Protein AF-A0AAD6MME8-F1 (afdb_monomer_lite)

InterPro domains:
  IPR006357 HAD-superfamily hydrolase, subfamily IIA [PF13344] (40-119)
  IPR023214 HAD superfamily [G3DSA:3.40.50.1000] (26-121)
  IPR036412 HAD-like superfamily [SSF56784] (40-120)

pLDDT: mean 79.05, std 24.6, range [30.55, 98.56]

Radius of gyration: 26.98 Å; chains: 1; bounding box: 68×33×68 Å

Secondary structure (DSSP, 8-state):
---------PPP-------TTHHHHHTTSS------S--EEE--BTTTEETTEEPTTHHHHHHTTB-TTS-BSS-EEEE-S--SS-HHHHHHHHHHHHTS---GGGEE-TTTTHHHHHHHH--

Organism: NCBI:txid444605

Foldseek 3Di:
DDDDDDDDDDDDDDDDPDDPPVVVVVVPPPPPLQADPAAEEDEPDPTQDPVLAGDDCNLVVVCVQADPVRHGNHHAAYAYQDDDDQLQVVQVSSCVRSVHRGDSVRYHYNCNVCVVVCVVPVD

Sequence (123 aa):
MRFQRSLAFVFPRIRNKFQSQASRYFSSQLESEQRSSFGIAFDIDGVILRGRDPIGGSPQAMRRLYGDSGNLNVPFLFLTNGGGVPESKRANELSEQLGVKILPSQVLQGHSPFKSLSERYLL

Structure (mmCIF, N/CA/C/O backbone):
data_AF-A0AAD6MME8-F1
#
_entry.id   AF-A0AAD6MME8-F1
#
loop_
_atom_site.group_PDB
_atom_site.id
_atom_site.type_symbol
_atom_site.label_atom_id
_atom_site.label_alt_id
_atom_site.label_comp_id
_atom_site.label_asym_id
_atom_site.label_entity_id
_atom_site.label_seq_id
_atom_site.pdbx_PDB_ins_code
_atom_site.Cartn_x
_atom_site.Cartn_y
_atom_site.Cartn_z
_atom_site.occupancy
_atom_site.B_iso_or_equiv
_atom_site.auth_seq_id
_atom_site.auth_comp_id
_atom_site.auth_asym_id
_atom_site.auth_atom_id
_atom_site.pdbx_PDB_model_num
ATOM 1 N N . MET A 1 1 ? 51.589 18.326 56.702 1.00 37.06 1 MET A N 1
ATOM 2 C CA . MET A 1 1 ? 50.691 18.979 55.718 1.00 37.06 1 MET A CA 1
ATOM 3 C C . MET A 1 1 ? 49.291 18.405 55.940 1.00 37.06 1 MET A C 1
ATOM 5 O O . MET A 1 1 ? 49.148 17.201 55.830 1.00 37.06 1 MET A O 1
ATOM 9 N N . ARG A 1 2 ? 48.390 19.108 56.651 1.00 32.38 2 ARG A N 1
ATOM 10 C CA . ARG A 1 2 ? 47.244 19.886 56.102 1.00 32.38 2 ARG A CA 1
ATOM 11 C C . ARG A 1 2 ? 46.453 19.107 55.030 1.00 32.38 2 ARG A C 1
ATOM 13 O O . ARG A 1 2 ? 47.059 18.756 54.036 1.00 32.38 2 ARG A O 1
ATOM 20 N N . PHE A 1 3 ? 45.138 18.880 55.092 1.00 31.62 3 PHE A N 1
ATOM 21 C CA . PHE A 1 3 ? 44.071 19.154 56.070 1.00 31.62 3 PHE A CA 1
ATOM 22 C C . PHE A 1 3 ? 42.823 18.367 55.585 1.00 31.62 3 PHE A C 1
ATOM 24 O O . PHE A 1 3 ? 42.611 18.263 54.379 1.00 31.62 3 PHE A O 1
ATOM 31 N N . GLN A 1 4 ? 42.007 17.824 56.496 1.00 37.12 4 GLN A N 1
ATOM 32 C CA . GLN A 1 4 ? 40.666 17.288 56.203 1.00 37.12 4 GLN A CA 1
ATOM 33 C C . GLN A 1 4 ? 39.627 18.414 56.034 1.00 37.12 4 GLN A C 1
ATOM 35 O O . GLN A 1 4 ? 39.813 19.482 56.617 1.00 37.12 4 GLN A O 1
ATOM 40 N N . ARG A 1 5 ? 38.506 18.123 55.342 1.00 33.78 5 ARG A N 1
ATOM 41 C CA . ARG A 1 5 ? 37.094 18.500 55.650 1.00 33.78 5 ARG A CA 1
ATOM 42 C C . ARG A 1 5 ? 36.191 18.083 54.470 1.00 33.78 5 ARG A C 1
ATOM 44 O O . ARG A 1 5 ? 36.447 18.485 53.349 1.00 33.78 5 ARG A O 1
ATOM 51 N N . SER A 1 6 ? 35.333 17.073 54.637 1.00 32.56 6 SER A N 1
ATOM 52 C CA . SER A 1 6 ? 33.921 17.136 55.079 1.00 32.56 6 SER A CA 1
ATOM 53 C C . SER A 1 6 ? 32.973 17.804 54.076 1.00 32.56 6 SER A C 1
ATOM 55 O O . SER A 1 6 ? 33.135 18.986 53.800 1.00 32.56 6 SER A O 1
ATOM 57 N N . LEU A 1 7 ? 31.951 17.067 53.615 1.00 32.09 7 LEU A N 1
ATOM 58 C CA . LEU A 1 7 ? 30.541 17.331 53.955 1.00 32.09 7 LEU A CA 1
ATOM 59 C C . LEU A 1 7 ? 29.626 16.276 53.312 1.00 32.09 7 LEU A C 1
ATOM 61 O O . LEU A 1 7 ? 29.400 16.260 52.106 1.00 32.09 7 LEU A O 1
ATOM 65 N N . ALA A 1 8 ? 29.083 15.397 54.155 1.00 34.19 8 ALA A N 1
ATOM 66 C CA . ALA A 1 8 ? 27.879 14.643 53.850 1.00 34.19 8 ALA A CA 1
ATOM 67 C C . ALA A 1 8 ? 26.677 15.592 53.954 1.00 34.19 8 ALA A C 1
ATOM 69 O O . ALA A 1 8 ? 26.500 16.243 54.983 1.00 34.19 8 ALA A O 1
ATOM 70 N N . PHE A 1 9 ? 25.842 15.642 52.918 1.00 31.45 9 PHE A N 1
ATOM 71 C CA . PHE A 1 9 ? 24.516 16.249 52.993 1.00 31.45 9 PHE A CA 1
ATOM 72 C C . PHE A 1 9 ? 23.461 15.163 52.795 1.00 31.45 9 PHE A C 1
ATOM 74 O O . PHE A 1 9 ? 23.211 14.687 51.690 1.00 31.45 9 PHE A O 1
ATOM 81 N N . VAL A 1 10 ? 22.856 14.763 53.911 1.00 34.59 10 VAL A N 1
ATOM 82 C CA . VAL A 1 10 ? 21.593 14.028 53.956 1.00 34.59 10 VAL A CA 1
ATOM 83 C C . VAL A 1 10 ? 20.480 15.046 53.712 1.00 34.59 10 VAL A C 1
ATOM 85 O O . VAL A 1 10 ? 20.310 15.960 54.516 1.00 34.59 10 VAL A O 1
ATOM 88 N N . PHE A 1 11 ? 19.715 14.896 52.629 1.00 32.84 11 PHE A N 1
ATOM 89 C CA . PHE A 1 11 ? 18.474 15.651 52.427 1.00 32.84 11 PHE A CA 1
ATOM 90 C C . PHE A 1 11 ? 17.254 14.771 52.752 1.00 32.84 11 PHE A C 1
ATOM 92 O O . PHE A 1 11 ? 17.210 13.603 52.353 1.00 32.84 11 PHE A O 1
ATOM 99 N N . PRO A 1 12 ? 16.263 15.295 53.496 1.00 30.55 12 PRO A N 1
ATOM 100 C CA . PRO A 1 12 ? 15.124 14.525 53.978 1.00 30.55 12 PRO A CA 1
ATOM 101 C C . PRO A 1 12 ? 14.160 14.156 52.844 1.00 30.55 12 PRO A C 1
ATOM 103 O O . PRO A 1 12 ? 13.815 14.969 51.987 1.00 30.55 12 PRO A O 1
ATOM 106 N N . ARG A 1 13 ? 13.662 12.915 52.881 1.00 32.78 13 ARG A N 1
ATOM 107 C CA . ARG A 1 13 ? 12.585 12.416 52.018 1.00 32.78 13 ARG A CA 1
ATOM 108 C C . ARG A 1 13 ? 11.270 13.100 52.404 1.00 32.78 13 ARG A C 1
ATOM 110 O O . ARG A 1 13 ? 10.561 12.637 53.294 1.00 32.78 13 ARG A O 1
ATOM 117 N N . ILE A 1 14 ? 10.943 14.200 51.730 1.00 39.84 14 ILE A N 1
ATOM 118 C CA . ILE A 1 14 ? 9.648 14.874 51.869 1.00 39.84 14 ILE A CA 1
ATOM 119 C C . ILE A 1 14 ? 8.567 13.972 51.263 1.00 39.84 14 ILE A C 1
ATOM 121 O O . ILE A 1 14 ? 8.533 13.708 50.061 1.00 39.84 14 ILE A O 1
ATOM 125 N N . ARG A 1 15 ? 7.681 13.459 52.119 1.00 37.78 15 ARG A N 1
ATOM 126 C CA . ARG A 1 15 ? 6.534 12.633 51.739 1.00 37.78 15 ARG A CA 1
ATOM 127 C C . ARG A 1 15 ? 5.335 13.547 51.484 1.00 37.78 15 ARG A C 1
ATOM 129 O O . ARG A 1 15 ? 4.534 13.774 52.385 1.00 37.78 15 ARG A O 1
ATOM 136 N N . ASN A 1 16 ? 5.187 14.039 50.256 1.00 35.78 16 ASN A N 1
ATOM 137 C CA . ASN A 1 16 ? 3.970 14.744 49.859 1.00 35.78 16 ASN A CA 1
ATOM 138 C C . ASN A 1 16 ? 2.837 13.742 49.604 1.00 35.78 16 ASN A C 1
ATOM 140 O O . ASN A 1 16 ? 2.732 13.122 48.549 1.00 35.78 16 ASN A O 1
ATOM 144 N N . LYS A 1 17 ? 1.977 13.591 50.617 1.00 42.69 17 LYS A N 1
ATOM 145 C CA . LYS A 1 17 ? 0.609 13.087 50.483 1.00 42.69 17 LYS A CA 1
ATOM 146 C C . LYS A 1 17 ? -0.258 14.214 49.907 1.00 42.69 17 LYS A C 1
ATOM 148 O O . LYS A 1 17 ? -0.921 14.912 50.662 1.00 42.69 17 LYS A O 1
ATOM 153 N N . PHE A 1 18 ? -0.266 14.384 48.588 1.00 39.97 18 PHE A N 1
ATOM 154 C CA . PHE A 1 18 ? -1.293 15.178 47.908 1.00 39.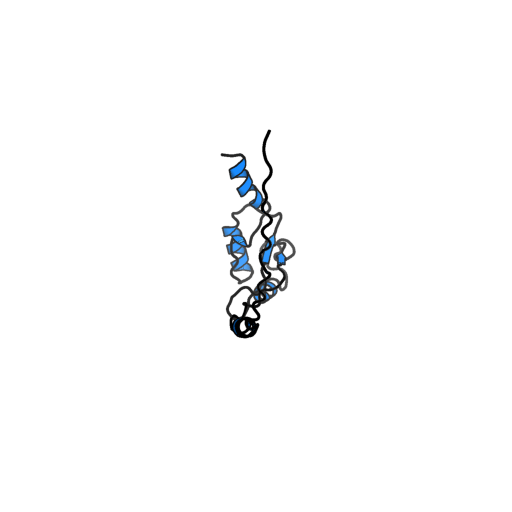97 18 PHE A CA 1
ATOM 155 C C . PHE A 1 18 ? -1.962 14.340 46.814 1.00 39.97 18 PHE A C 1
ATOM 157 O O . PHE A 1 18 ? -1.442 14.135 45.726 1.00 39.97 18 PHE A O 1
ATOM 164 N N . GLN A 1 19 ? -3.104 13.782 47.222 1.00 48.91 19 GLN A N 1
ATOM 165 C CA . GLN A 1 19 ? -4.310 13.479 46.450 1.00 48.91 19 GLN A CA 1
ATOM 166 C C . GLN A 1 19 ? -4.140 12.910 45.028 1.00 48.91 19 GLN A C 1
ATOM 168 O O . GLN A 1 19 ? -4.254 13.599 44.020 1.00 48.91 19 GLN A O 1
ATOM 173 N N . SER A 1 20 ? -4.091 11.577 44.969 1.00 48.25 20 SER A N 1
ATOM 174 C CA . SER A 1 20 ? -4.342 10.706 43.807 1.00 48.25 20 SER A CA 1
ATOM 175 C C . SER A 1 20 ? -5.798 10.732 43.291 1.00 48.25 20 SER A C 1
ATOM 177 O O . SER A 1 20 ? -6.327 9.719 42.815 1.00 48.25 20 SER A O 1
ATOM 179 N N . GLN A 1 21 ? -6.479 11.874 43.411 1.00 49.94 21 GLN A N 1
ATOM 180 C CA . GLN A 1 21 ? -7.848 12.045 42.922 1.00 49.94 21 GLN A CA 1
ATOM 181 C C . GLN A 1 21 ? -7.888 12.795 41.584 1.00 49.94 21 GLN A C 1
ATOM 183 O O . GLN A 1 21 ? -8.648 12.393 40.713 1.00 49.94 21 GLN A O 1
ATOM 188 N N . ALA A 1 22 ? -6.998 13.760 41.328 1.00 47.25 22 ALA A N 1
ATOM 189 C CA . ALA A 1 22 ? -7.013 14.519 40.070 1.00 47.25 22 ALA A CA 1
ATOM 190 C C . ALA A 1 22 ? -6.604 13.693 38.829 1.00 47.25 22 ALA A C 1
ATOM 192 O O . ALA A 1 22 ? -7.174 13.880 37.757 1.00 47.25 22 ALA A O 1
ATOM 193 N N . SER A 1 23 ? -5.691 12.721 38.959 1.00 48.72 23 SER A N 1
ATOM 194 C CA . SER A 1 23 ? -5.269 11.890 37.815 1.00 48.72 23 SER A CA 1
ATOM 195 C C . SER A 1 23 ? -6.328 10.890 37.344 1.00 48.72 23 SER A C 1
ATOM 197 O O . SER A 1 23 ? -6.297 10.486 36.188 1.00 48.72 23 SER A O 1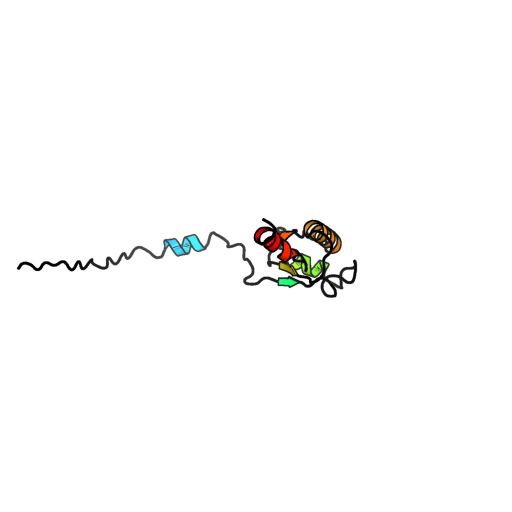
ATOM 199 N N . ARG A 1 24 ? -7.279 10.489 38.203 1.00 43.19 24 ARG A N 1
ATOM 200 C CA . ARG A 1 24 ? -8.336 9.545 37.798 1.00 43.19 24 ARG A CA 1
ATOM 201 C C . ARG A 1 24 ? -9.486 10.228 37.061 1.00 43.19 24 ARG A C 1
ATOM 203 O O . ARG A 1 24 ? -10.019 9.635 36.133 1.00 43.19 24 ARG A O 1
ATOM 210 N N . TYR A 1 25 ? -9.812 11.477 37.399 1.00 39.50 25 TYR A N 1
ATOM 211 C CA . TYR A 1 25 ? -10.846 12.230 36.681 1.00 39.50 25 TYR A CA 1
ATOM 212 C C . TYR A 1 25 ? -10.364 12.733 35.312 1.00 39.50 25 TYR A C 1
ATOM 214 O O . TYR A 1 25 ? -11.117 12.657 34.344 1.00 39.50 25 TYR A O 1
ATOM 222 N N . PHE A 1 26 ? -9.090 13.123 35.182 1.00 43.91 26 PHE A N 1
ATOM 223 C CA . PHE A 1 26 ? -8.522 13.539 33.888 1.00 43.91 26 PHE A CA 1
ATOM 224 C C . PHE A 1 26 ? -8.321 12.388 32.890 1.00 43.91 26 PHE A C 1
ATOM 226 O O . PHE A 1 26 ? -8.236 12.627 31.690 1.00 43.91 26 PHE A O 1
ATOM 233 N N . SER A 1 27 ? -8.278 11.137 33.361 1.00 44.62 27 SER A N 1
ATOM 234 C CA . SER A 1 27 ? -8.137 9.960 32.493 1.00 44.62 27 SER A CA 1
ATOM 235 C C . SER A 1 27 ? -9.452 9.526 31.833 1.00 44.62 27 SER A C 1
ATOM 237 O O . SER A 1 27 ? -9.429 8.626 31.000 1.00 44.62 27 SER A O 1
ATOM 239 N N . SER A 1 28 ? -10.588 10.128 32.206 1.00 45.16 28 SER A N 1
ATOM 240 C CA . SER A 1 28 ? -11.915 9.747 31.697 1.00 45.16 28 SER A CA 1
ATOM 241 C C . SER A 1 28 ? -12.440 10.624 30.553 1.00 45.16 28 SER A C 1
ATOM 243 O O . SER A 1 28 ? -13.472 10.297 29.981 1.00 45.16 28 SER A O 1
ATOM 245 N N . GLN A 1 29 ? -11.753 11.724 30.215 1.00 44.62 29 GLN A N 1
ATOM 246 C CA . GLN A 1 29 ? -12.234 12.711 29.229 1.00 44.62 29 GLN A CA 1
ATOM 247 C C . GLN A 1 29 ? -11.307 12.939 28.032 1.00 44.62 29 GLN A C 1
ATOM 249 O O . GLN A 1 29 ? -11.553 13.820 27.214 1.00 44.62 29 GLN A O 1
ATOM 254 N N . LEU A 1 30 ? -10.279 12.113 27.879 1.00 45.94 30 LEU A N 1
ATOM 255 C CA . LEU A 1 30 ? -9.667 11.894 26.580 1.00 45.94 30 LEU A CA 1
ATOM 256 C C . LEU A 1 30 ? -9.969 10.445 26.253 1.00 45.94 30 LEU A C 1
ATOM 258 O O . LEU A 1 30 ? -9.256 9.548 26.698 1.00 45.94 30 LEU A O 1
ATOM 262 N N . GLU A 1 31 ? -11.069 10.219 25.535 1.00 47.50 31 GLU A N 1
ATOM 263 C CA . GLU A 1 31 ? -11.182 9.024 24.713 1.00 47.50 31 GLU A CA 1
ATOM 264 C C . GLU A 1 31 ? -9.889 8.969 23.901 1.00 47.50 31 GLU A C 1
ATOM 266 O O . GLU A 1 31 ? -9.690 9.728 22.953 1.00 47.50 31 GLU A O 1
ATOM 271 N N . SER A 1 32 ? -8.938 8.139 24.329 1.00 52.31 32 SER A N 1
ATOM 272 C CA . SER A 1 32 ? -7.909 7.694 23.416 1.00 52.31 32 SER A CA 1
ATOM 273 C C . SER A 1 32 ? -8.698 7.080 22.274 1.00 52.31 32 SER A C 1
ATOM 275 O O . SER A 1 32 ? -9.352 6.060 22.505 1.00 52.31 32 SER A O 1
ATOM 277 N N . GLU A 1 33 ? -8.704 7.712 21.094 1.00 59.94 33 GLU A N 1
ATOM 278 C CA . GLU A 1 33 ? -9.116 7.040 19.864 1.00 59.94 33 GLU A CA 1
ATOM 279 C C . GLU A 1 33 ? -8.535 5.636 19.960 1.00 59.94 33 GLU A C 1
ATOM 281 O O . GLU A 1 33 ? -7.319 5.492 20.127 1.00 59.94 33 GLU A O 1
ATOM 286 N N . GLN A 1 34 ? -9.408 4.634 20.043 1.00 64.38 34 GLN A N 1
ATOM 287 C CA . GLN A 1 34 ? -9.067 3.288 20.476 1.00 64.38 34 GLN A CA 1
ATOM 288 C C . GLN A 1 34 ? -8.256 2.617 19.365 1.00 64.38 34 GLN A C 1
ATOM 290 O O . GLN A 1 34 ? -8.757 1.797 18.604 1.00 64.38 34 GLN A O 1
ATOM 295 N N . ARG A 1 35 ? -6.999 3.041 19.214 1.00 70.56 35 ARG A N 1
ATOM 296 C CA . ARG A 1 35 ? -6.074 2.550 18.203 1.00 70.56 35 ARG A CA 1
ATOM 297 C C . ARG A 1 35 ? -5.766 1.103 18.523 1.00 70.56 35 ARG A C 1
ATOM 299 O O . ARG A 1 35 ? -5.500 0.755 19.676 1.00 70.56 35 ARG A O 1
ATOM 306 N N . SER A 1 36 ? -5.791 0.261 17.497 1.00 80.62 36 SER A N 1
ATOM 307 C CA . SER A 1 36 ? -5.415 -1.137 17.654 1.00 80.62 36 SER A CA 1
ATOM 308 C C . SER A 1 36 ? -3.994 -1.263 18.212 1.00 80.62 36 SER A C 1
ATOM 310 O O . SER A 1 36 ? -3.086 -0.509 17.862 1.00 80.62 36 SER A O 1
ATOM 312 N N . SER A 1 37 ? -3.778 -2.267 19.062 1.00 91.62 37 SER A N 1
ATOM 313 C CA . SER A 1 37 ? -2.458 -2.617 19.606 1.00 91.62 37 SER A CA 1
ATOM 314 C C . SER A 1 37 ? -1.544 -3.320 18.593 1.00 91.62 37 SER A C 1
ATOM 316 O O . SER A 1 37 ? -0.427 -3.711 18.927 1.00 91.62 37 SER A O 1
ATOM 318 N N . PHE A 1 38 ? -2.020 -3.503 17.363 1.00 94.75 38 PHE A N 1
ATOM 319 C CA . PHE A 1 38 ? -1.345 -4.210 16.285 1.00 94.75 38 PHE A CA 1
ATOM 320 C C . PHE A 1 38 ? -1.531 -3.470 14.958 1.00 94.75 38 PHE A C 1
ATOM 322 O O . PHE A 1 38 ? -2.430 -2.637 14.825 1.00 94.75 38 PHE A O 1
ATOM 329 N N . GLY A 1 39 ? -0.706 -3.820 13.973 1.00 96.12 39 GLY A N 1
ATOM 330 C CA . GLY A 1 39 ? -0.866 -3.409 12.581 1.00 96.12 39 GLY A CA 1
ATOM 331 C C . GLY A 1 39 ? -0.735 -4.595 11.628 1.00 96.12 39 GLY A C 1
ATOM 332 O O . GLY A 1 39 ? -0.322 -5.681 12.038 1.00 96.12 39 GLY A O 1
ATOM 333 N N . ILE A 1 40 ? -1.100 -4.388 10.363 1.00 97.94 40 ILE A N 1
ATOM 334 C CA . ILE A 1 40 ? -1.115 -5.430 9.329 1.00 97.94 40 ILE A CA 1
ATOM 335 C C . ILE A 1 40 ? -0.211 -5.030 8.160 1.00 97.94 40 ILE A C 1
ATOM 337 O O . ILE A 1 40 ? -0.291 -3.915 7.653 1.00 97.94 40 ILE A O 1
ATOM 341 N N . ALA A 1 41 ? 0.622 -5.956 7.695 1.00 98.25 41 ALA A N 1
ATOM 342 C CA . ALA A 1 41 ? 1.312 -5.832 6.417 1.00 98.25 41 ALA A CA 1
ATOM 343 C C . ALA A 1 41 ? 0.688 -6.818 5.423 1.00 98.25 41 ALA A C 1
ATOM 345 O O . ALA A 1 41 ? 0.636 -8.017 5.696 1.00 98.25 41 ALA A O 1
ATOM 346 N N . PHE A 1 42 ? 0.202 -6.316 4.292 1.00 98.38 42 PHE A N 1
ATOM 347 C CA . PHE A 1 42 ? -0.378 -7.128 3.227 1.00 98.38 42 PHE A CA 1
ATOM 348 C C . PHE A 1 42 ? 0.627 -7.313 2.096 1.00 98.38 42 PHE A C 1
ATOM 350 O O . PHE A 1 42 ? 1.116 -6.324 1.552 1.00 98.38 42 PHE A O 1
ATOM 357 N N . ASP A 1 43 ? 0.869 -8.555 1.684 1.00 98.00 43 ASP A N 1
ATOM 358 C CA . ASP A 1 43 ? 1.376 -8.782 0.331 1.00 98.00 43 ASP A CA 1
ATOM 359 C C . ASP A 1 43 ? 0.308 -8.369 -0.696 1.00 98.00 43 ASP A C 1
ATOM 361 O O . ASP A 1 43 ? -0.877 -8.271 -0.370 1.00 98.00 43 ASP A O 1
ATOM 365 N N . ILE A 1 44 ? 0.714 -8.083 -1.929 1.00 97.69 44 ILE A N 1
ATOM 366 C CA . ILE A 1 44 ? -0.197 -7.660 -2.994 1.00 97.69 44 ILE A CA 1
ATOM 367 C C . ILE A 1 44 ? -0.549 -8.845 -3.887 1.00 97.69 44 ILE A C 1
ATOM 369 O O . ILE A 1 44 ? -1.724 -9.205 -4.000 1.00 97.69 44 ILE A O 1
ATOM 373 N N . ASP A 1 45 ? 0.456 -9.442 -4.521 1.00 95.38 45 ASP A N 1
ATOM 374 C CA . ASP A 1 45 ? 0.265 -10.408 -5.597 1.00 95.38 45 ASP A CA 1
ATOM 375 C C . ASP A 1 45 ? -0.121 -11.779 -5.033 1.00 95.38 45 ASP A C 1
ATOM 377 O O . ASP A 1 45 ? 0.638 -12.430 -4.328 1.00 95.38 45 ASP A O 1
ATOM 381 N N . GLY A 1 46 ? -1.336 -12.233 -5.338 1.00 95.44 46 GLY A N 1
ATOM 382 C CA . GLY A 1 46 ? -1.876 -13.487 -4.807 1.00 95.44 46 GLY A CA 1
ATOM 383 C C . GLY A 1 46 ? -2.5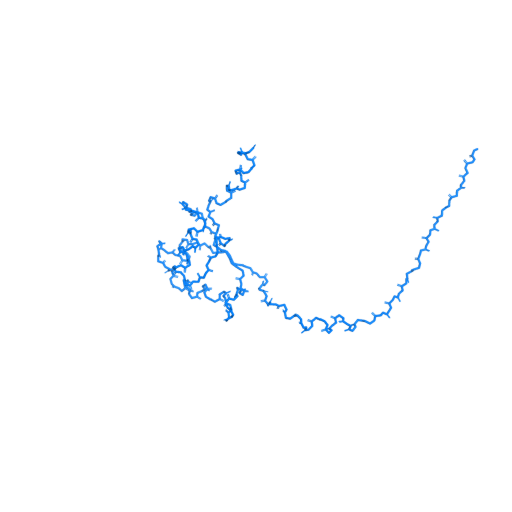70 -13.356 -3.448 1.00 95.44 46 GLY A C 1
ATOM 384 O O . GLY A 1 46 ? -3.206 -14.318 -3.019 1.00 95.44 46 GLY A O 1
ATOM 385 N N . VAL A 1 47 ? -2.534 -12.175 -2.819 1.00 97.38 47 VAL A N 1
ATOM 386 C CA . VAL A 1 47 ? -3.245 -11.885 -1.560 1.00 97.38 47 VAL A CA 1
ATOM 387 C C . VAL A 1 47 ? -4.357 -10.864 -1.775 1.00 97.38 47 VAL A C 1
ATOM 389 O O . VAL A 1 47 ? -5.525 -11.155 -1.523 1.00 97.38 47 VAL A O 1
ATOM 392 N N . ILE A 1 48 ? -4.013 -9.673 -2.265 1.00 97.75 48 ILE A N 1
ATOM 393 C CA . ILE A 1 48 ? -4.967 -8.578 -2.470 1.00 97.75 48 ILE A CA 1
ATOM 394 C C . ILE A 1 48 ? -5.442 -8.532 -3.915 1.00 97.75 48 ILE A C 1
ATOM 396 O O . ILE A 1 48 ? -6.636 -8.325 -4.152 1.00 97.75 48 ILE A O 1
ATOM 400 N N . LEU A 1 49 ? -4.528 -8.770 -4.859 1.00 97.19 49 LEU A N 1
ATOM 401 C CA . LEU A 1 49 ? -4.770 -8.726 -6.296 1.00 97.19 49 LEU A CA 1
ATOM 402 C C . LEU A 1 49 ? -4.260 -9.989 -6.996 1.00 97.19 49 LEU A C 1
ATOM 404 O O . LEU A 1 49 ? -3.247 -10.572 -6.613 1.00 97.19 49 LEU A O 1
ATOM 408 N N . ARG A 1 50 ? -4.928 -10.370 -8.086 1.00 95.75 50 ARG A N 1
ATOM 409 C CA . ARG A 1 50 ? -4.410 -11.281 -9.110 1.00 95.75 50 ARG A CA 1
ATOM 410 C C . ARG A 1 50 ? -4.314 -10.489 -10.409 1.00 95.75 50 ARG A C 1
ATOM 412 O O . ARG A 1 50 ? -5.320 -10.243 -11.068 1.00 95.75 50 ARG A O 1
ATOM 419 N N . GLY A 1 51 ? -3.109 -10.054 -10.767 1.00 91.19 51 GLY A N 1
ATOM 420 C CA . GLY A 1 51 ? -2.937 -9.103 -11.864 1.00 91.19 51 GLY A CA 1
ATOM 421 C C . GLY A 1 51 ? -3.562 -7.752 -11.507 1.00 91.19 51 GLY A C 1
ATOM 422 O O . GLY A 1 51 ? -3.091 -7.079 -10.592 1.00 91.19 51 GLY A O 1
ATOM 423 N N . ARG A 1 52 ? -4.617 -7.346 -12.224 1.00 91.25 52 ARG A N 1
ATOM 424 C CA . ARG A 1 52 ? -5.352 -6.097 -11.944 1.00 91.25 52 ARG A CA 1
ATOM 425 C C . ARG A 1 52 ? -6.645 -6.304 -11.157 1.00 91.25 52 ARG A C 1
ATOM 427 O O . ARG A 1 52 ? -7.247 -5.315 -10.746 1.00 91.25 52 ARG A O 1
ATOM 434 N N . ASP A 1 53 ? -7.047 -7.548 -10.933 1.00 95.88 53 ASP A N 1
ATOM 435 C CA . ASP A 1 53 ? -8.343 -7.862 -10.344 1.00 95.88 53 ASP A CA 1
ATOM 436 C C . ASP A 1 53 ? -8.211 -8.115 -8.837 1.00 95.88 53 ASP A C 1
ATOM 438 O O . ASP A 1 53 ? -7.335 -8.886 -8.422 1.00 95.88 53 ASP A O 1
ATOM 442 N N . PRO A 1 54 ? -9.068 -7.510 -7.994 1.00 97.44 54 PRO A N 1
ATOM 443 C CA . PRO A 1 54 ? -9.131 -7.836 -6.576 1.00 97.44 54 PRO A CA 1
ATOM 444 C C . PRO A 1 54 ? -9.453 -9.313 -6.334 1.00 97.44 54 PRO A C 1
ATOM 446 O O . PRO A 1 54 ? -10.365 -9.879 -6.939 1.00 97.44 54 PRO A O 1
ATOM 449 N N . ILE A 1 55 ? -8.717 -9.950 -5.420 1.00 97.25 55 ILE A N 1
ATOM 450 C CA . ILE A 1 55 ? -8.975 -11.342 -5.041 1.00 97.25 55 ILE A CA 1
ATOM 451 C C . ILE A 1 55 ? -10.095 -11.395 -4.007 1.00 97.25 55 ILE A C 1
ATOM 453 O O . ILE A 1 55 ? -9.967 -10.887 -2.892 1.00 97.25 55 ILE A O 1
ATOM 457 N N . GLY A 1 56 ? -11.176 -12.094 -4.356 1.00 95.25 56 GLY A N 1
ATOM 458 C CA . GLY A 1 56 ? -12.253 -12.429 -3.430 1.00 95.25 56 GLY A CA 1
ATOM 459 C C . GLY A 1 56 ? -12.810 -11.201 -2.706 1.00 95.25 56 GLY A C 1
ATOM 460 O O . GLY A 1 56 ? -13.286 -10.259 -3.332 1.00 95.25 56 GLY A O 1
ATOM 461 N N . GLY A 1 57 ? -12.762 -11.226 -1.372 1.00 96.56 57 GLY A N 1
ATOM 462 C CA . GLY A 1 57 ? -13.279 -10.160 -0.511 1.00 96.56 57 GLY A CA 1
ATOM 463 C C . GLY A 1 57 ? -12.280 -9.050 -0.172 1.00 96.56 57 GLY A C 1
ATOM 464 O O . GLY A 1 57 ? -12.494 -8.361 0.827 1.00 96.56 57 GLY A O 1
ATOM 465 N N . SER A 1 58 ? -11.174 -8.893 -0.913 1.00 97.62 58 SER A N 1
ATOM 466 C CA . SER A 1 58 ? -10.125 -7.931 -0.547 1.00 97.62 58 SER A CA 1
ATOM 467 C C . SER A 1 58 ? -10.621 -6.477 -0.428 1.00 97.62 58 SER A C 1
ATOM 469 O O . SER A 1 58 ? -10.267 -5.840 0.568 1.00 97.62 58 SER A O 1
ATOM 471 N N . PRO A 1 59 ? -11.527 -5.950 -1.283 1.00 97.38 59 PRO A N 1
ATOM 472 C CA . PRO A 1 59 ? -12.081 -4.607 -1.081 1.00 97.38 59 PRO A CA 1
ATOM 473 C C . PRO A 1 59 ? -12.887 -4.484 0.223 1.00 97.38 59 PRO A C 1
ATOM 475 O O . PRO A 1 59 ? -12.791 -3.492 0.945 1.00 97.38 59 PRO A O 1
ATOM 478 N N . GLN A 1 60 ? -13.686 -5.502 0.557 1.00 97.56 60 GLN A N 1
ATOM 479 C CA . GLN A 1 60 ? -14.473 -5.550 1.792 1.00 97.56 60 GLN A CA 1
ATOM 480 C C . GLN A 1 60 ? -13.558 -5.626 3.018 1.00 97.56 60 GLN A C 1
ATOM 482 O O . GLN A 1 60 ? -13.833 -4.966 4.019 1.00 97.56 60 GLN A O 1
ATOM 487 N N . ALA A 1 61 ? -12.478 -6.408 2.942 1.00 96.75 61 ALA A N 1
ATOM 488 C CA . ALA A 1 61 ? -11.493 -6.523 4.010 1.00 96.75 61 ALA A CA 1
ATOM 489 C C . ALA A 1 61 ? -10.820 -5.175 4.289 1.00 96.75 61 ALA A C 1
ATOM 491 O O . ALA A 1 61 ? -10.750 -4.773 5.447 1.00 96.75 61 ALA A O 1
ATOM 492 N N . MET A 1 62 ? -10.424 -4.439 3.243 1.00 97.06 62 MET A N 1
ATOM 493 C CA . MET A 1 62 ? -9.839 -3.106 3.405 1.00 97.06 62 MET A CA 1
ATOM 494 C C . MET A 1 62 ? -10.803 -2.128 4.068 1.00 97.06 62 MET A C 1
ATOM 496 O O . MET A 1 62 ? -10.411 -1.436 5.000 1.00 97.06 62 MET A O 1
ATOM 500 N N . ARG A 1 63 ? -12.080 -2.113 3.661 1.00 95.62 63 ARG A N 1
ATOM 501 C CA . ARG A 1 63 ? -13.094 -1.244 4.285 1.00 95.62 63 ARG A CA 1
ATOM 502 C C . ARG A 1 63 ? -13.269 -1.503 5.781 1.00 95.62 63 ARG A C 1
ATOM 504 O O . ARG A 1 63 ? -13.482 -0.556 6.522 1.00 95.62 63 ARG A O 1
ATOM 511 N N . ARG A 1 64 ? -13.124 -2.750 6.242 1.00 95.50 64 ARG A N 1
ATOM 512 C CA . ARG A 1 64 ? -13.223 -3.098 7.675 1.00 95.50 64 ARG A CA 1
ATOM 513 C C . ARG A 1 64 ? -12.082 -2.543 8.530 1.00 95.50 64 ARG A C 1
ATOM 515 O O . ARG A 1 64 ? -12.202 -2.539 9.750 1.00 95.50 64 ARG A O 1
ATOM 522 N N . LEU A 1 65 ? -10.986 -2.099 7.915 1.00 94.94 65 LEU A N 1
ATOM 523 C CA . LEU A 1 65 ? -9.880 -1.456 8.629 1.00 94.94 65 LEU A CA 1
ATOM 524 C C . LEU A 1 65 ? -10.163 0.022 8.932 1.00 94.94 65 LEU A C 1
ATOM 526 O O . LEU A 1 65 ? -9.407 0.639 9.682 1.00 94.94 65 LEU A O 1
ATOM 530 N N . TYR A 1 66 ? -11.248 0.575 8.385 1.00 92.00 66 TYR A N 1
ATOM 531 C CA . TYR A 1 66 ? -11.716 1.933 8.640 1.00 92.00 66 TYR A CA 1
ATOM 532 C C . TYR A 1 66 ? -12.945 1.905 9.554 1.00 92.00 66 TYR A C 1
ATOM 534 O O . TYR A 1 66 ? -13.761 0.985 9.491 1.00 92.00 66 TYR A O 1
ATOM 542 N N . GLY A 1 67 ? -13.061 2.911 10.419 1.00 88.44 67 GLY A N 1
ATOM 543 C CA . GLY A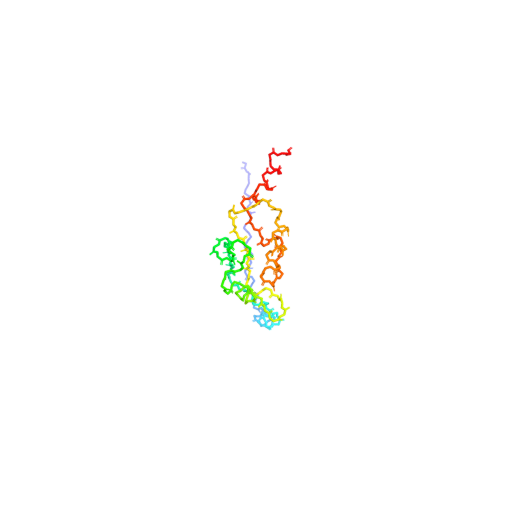 1 67 ? -14.259 3.166 11.213 1.00 88.44 67 GLY A CA 1
ATOM 544 C C . GLY A 1 67 ? -15.289 3.997 10.455 1.00 88.44 67 GLY A C 1
ATOM 545 O O . GLY A 1 67 ? -15.013 4.521 9.375 1.00 88.44 67 GLY A O 1
ATOM 546 N N . ASP A 1 68 ? -16.463 4.172 11.057 1.00 86.25 68 ASP A N 1
ATOM 547 C CA . ASP A 1 68 ? -17.582 4.913 10.454 1.00 86.25 68 ASP A CA 1
ATOM 548 C C . ASP A 1 68 ? -17.247 6.388 10.169 1.00 86.25 68 ASP A C 1
ATOM 550 O O . ASP A 1 68 ? -17.801 6.994 9.255 1.00 86.25 68 ASP A O 1
ATOM 554 N N . SER A 1 69 ? -16.292 6.965 10.908 1.00 86.50 69 SER A N 1
ATOM 555 C CA . SER A 1 69 ? -15.765 8.316 10.676 1.00 86.50 69 SER A CA 1
ATOM 556 C C . SER A 1 69 ? -14.804 8.415 9.484 1.00 86.50 69 SER A C 1
ATOM 558 O O . SER A 1 69 ? -14.340 9.506 9.159 1.00 86.50 69 SER A O 1
ATOM 560 N N . GLY A 1 70 ? -14.464 7.290 8.844 1.00 84.19 70 GLY A N 1
ATOM 561 C CA . GLY A 1 70 ? -13.440 7.210 7.802 1.00 84.19 70 GLY A CA 1
ATOM 562 C C . GLY A 1 70 ? -12.005 7.217 8.339 1.00 84.19 70 GLY A C 1
ATOM 563 O O . GLY A 1 70 ? -11.060 7.173 7.549 1.00 84.19 70 GLY A O 1
ATOM 564 N N . ASN A 1 71 ? -11.823 7.243 9.663 1.00 87.44 71 ASN A N 1
ATOM 565 C CA . ASN A 1 71 ? -10.515 7.098 10.292 1.00 87.44 71 ASN A CA 1
ATOM 566 C C . ASN A 1 71 ? -10.058 5.637 10.269 1.00 87.44 71 ASN A C 1
ATOM 568 O O . ASN A 1 71 ? -10.859 4.703 10.265 1.00 87.44 71 ASN A O 1
ATOM 572 N N . LEU A 1 72 ? -8.743 5.442 10.261 1.00 89.62 72 LEU A N 1
ATOM 573 C CA . LEU A 1 72 ? -8.135 4.120 10.268 1.00 89.62 72 LEU A CA 1
ATOM 574 C C . LEU A 1 72 ? -8.237 3.509 11.678 1.00 89.62 72 LEU A C 1
ATOM 576 O O . LEU A 1 72 ? -7.618 4.016 12.612 1.00 89.62 72 LEU A O 1
ATOM 580 N N . ASN A 1 73 ? -8.978 2.412 11.828 1.00 91.56 73 ASN A N 1
ATOM 581 C CA . ASN A 1 73 ? -9.085 1.683 13.096 1.00 91.56 73 ASN A CA 1
ATOM 582 C C . ASN A 1 73 ? -7.868 0.779 13.331 1.00 91.56 73 ASN A C 1
ATOM 584 O O . ASN A 1 73 ? -7.430 0.602 14.469 1.00 91.56 73 ASN A O 1
ATOM 588 N N . VAL A 1 74 ? -7.324 0.210 12.248 1.00 94.12 74 VAL A N 1
ATOM 589 C CA . VAL A 1 74 ? -6.170 -0.696 12.283 1.00 94.12 74 VAL A CA 1
ATOM 590 C C . VAL A 1 74 ? -5.089 -0.204 11.315 1.00 94.12 74 VAL A C 1
ATOM 592 O O . VAL A 1 74 ? -5.332 -0.206 10.108 1.00 94.12 74 VAL A O 1
ATOM 595 N N . PRO A 1 75 ? -3.891 0.190 11.796 1.00 94.88 75 PRO A N 1
ATOM 596 C CA . PRO A 1 75 ? -2.741 0.521 10.961 1.00 94.88 75 PRO A CA 1
ATOM 597 C C . PRO A 1 75 ? -2.406 -0.594 9.981 1.00 94.88 75 PRO A C 1
ATOM 599 O O . PRO A 1 75 ? -2.253 -1.750 10.376 1.00 94.88 75 PRO A O 1
ATOM 602 N N . PHE A 1 76 ? -2.237 -0.245 8.707 1.00 97.25 76 PHE A N 1
ATOM 603 C CA . PHE A 1 76 ? -1.779 -1.199 7.712 1.00 97.25 76 PHE A CA 1
ATOM 604 C C . PHE A 1 76 ? -0.899 -0.573 6.634 1.00 97.25 76 PHE A C 1
ATOM 606 O O . PHE A 1 76 ? -0.977 0.628 6.356 1.00 97.25 76 PHE A O 1
ATOM 613 N N . LEU A 1 77 ? -0.100 -1.432 6.006 1.00 97.94 77 LEU A N 1
ATOM 614 C CA . LEU A 1 77 ? 0.665 -1.138 4.801 1.00 97.94 77 LEU A CA 1
ATOM 615 C C . LEU A 1 77 ? 0.615 -2.319 3.828 1.00 97.94 77 LEU A C 1
ATOM 617 O O . LEU A 1 77 ? 0.362 -3.459 4.219 1.00 97.94 77 LEU A O 1
ATOM 621 N N . PHE A 1 78 ? 0.887 -2.042 2.563 1.00 98.56 78 PHE A N 1
ATOM 622 C CA . PHE A 1 78 ? 1.211 -3.029 1.550 1.00 98.56 78 PHE A CA 1
ATOM 623 C C . PHE A 1 78 ? 2.726 -3.198 1.494 1.00 98.56 78 PHE A C 1
ATOM 625 O O . PHE A 1 78 ? 3.454 -2.211 1.394 1.00 98.56 78 PHE A O 1
ATOM 632 N N . LEU A 1 79 ? 3.192 -4.439 1.553 1.00 98.50 79 LEU A N 1
ATOM 633 C CA . LEU A 1 79 ? 4.594 -4.819 1.465 1.00 98.50 79 LEU A CA 1
ATOM 634 C C . LEU A 1 79 ? 4.733 -5.882 0.384 1.00 98.50 79 LEU A C 1
ATOM 636 O O . LEU A 1 79 ? 4.265 -7.000 0.561 1.00 98.50 79 LEU A O 1
ATOM 640 N N . THR A 1 80 ? 5.382 -5.540 -0.723 1.00 98.06 80 THR A N 1
ATOM 641 C CA . THR A 1 80 ? 5.554 -6.456 -1.851 1.00 98.06 80 THR A CA 1
ATOM 642 C C . THR A 1 80 ? 6.976 -6.420 -2.393 1.00 98.06 80 THR A C 1
ATOM 644 O O . THR A 1 80 ? 7.638 -5.382 -2.385 1.00 98.06 80 THR A O 1
ATOM 647 N N . ASN A 1 81 ? 7.424 -7.553 -2.930 1.00 97.81 81 ASN A N 1
ATOM 648 C CA . ASN A 1 81 ? 8.656 -7.627 -3.714 1.00 97.81 81 ASN A CA 1
ATOM 649 C C . ASN A 1 81 ? 8.484 -7.050 -5.131 1.00 97.81 81 ASN A C 1
ATOM 651 O O . ASN A 1 81 ? 9.479 -6.799 -5.811 1.00 97.81 81 ASN A O 1
ATOM 655 N N . GLY A 1 82 ? 7.241 -6.833 -5.579 1.00 95.88 82 GLY A N 1
ATOM 656 C CA . GLY A 1 82 ? 6.935 -6.166 -6.841 1.00 95.88 82 GLY A CA 1
ATOM 657 C C . GLY A 1 82 ? 7.401 -4.706 -6.872 1.00 95.88 82 GLY A C 1
ATOM 658 O O . GLY A 1 82 ? 7.874 -4.146 -5.882 1.00 95.88 82 GLY A O 1
ATOM 659 N N . GLY A 1 83 ? 7.271 -4.058 -8.029 1.00 96.06 83 GLY A N 1
ATOM 660 C CA . GLY A 1 83 ? 7.848 -2.734 -8.249 1.00 96.06 83 GLY A CA 1
ATOM 661 C C . GLY A 1 83 ? 7.658 -2.212 -9.668 1.00 96.06 83 GLY A C 1
ATOM 662 O O . GLY A 1 83 ? 6.877 -2.759 -10.445 1.00 96.06 83 GLY A O 1
ATOM 663 N N . GLY A 1 84 ? 8.407 -1.164 -10.008 1.00 96.19 84 GLY A N 1
ATOM 664 C CA . GLY A 1 84 ? 8.515 -0.632 -11.374 1.00 96.19 84 GLY A CA 1
ATOM 665 C C . GLY A 1 84 ? 7.734 0.658 -11.619 1.00 96.19 84 GLY A C 1
ATOM 666 O O . GLY A 1 84 ? 7.761 1.199 -12.722 1.00 96.19 84 GLY A O 1
ATOM 667 N N . VAL A 1 85 ? 7.063 1.175 -10.593 1.00 97.38 85 VAL A N 1
ATOM 668 C CA . VAL A 1 85 ? 6.388 2.476 -10.599 1.00 97.38 85 VAL A CA 1
ATOM 669 C C . VAL A 1 85 ? 6.617 3.167 -9.255 1.00 97.38 85 VAL A C 1
ATOM 671 O O . VAL A 1 85 ? 6.875 2.473 -8.274 1.00 97.38 85 VAL A O 1
ATOM 674 N N . PRO A 1 86 ? 6.504 4.504 -9.172 1.00 97.94 86 PRO A N 1
ATOM 675 C CA . PRO A 1 86 ? 6.539 5.194 -7.887 1.00 97.94 86 PRO A CA 1
ATOM 676 C C . PRO A 1 86 ? 5.427 4.712 -6.949 1.00 97.94 86 PRO A C 1
ATOM 678 O O . PRO A 1 86 ? 4.304 4.453 -7.394 1.00 97.94 86 PRO A O 1
ATOM 681 N N . GLU A 1 87 ? 5.700 4.712 -5.645 1.00 98.38 87 GLU A N 1
ATOM 682 C CA . GLU A 1 87 ? 4.752 4.297 -4.605 1.00 98.38 87 GLU A CA 1
ATOM 683 C C . GLU A 1 87 ? 3.463 5.131 -4.652 1.00 98.38 87 GLU A C 1
ATOM 685 O O . GLU A 1 87 ? 2.377 4.628 -4.378 1.00 98.38 87 GLU A O 1
ATOM 690 N N . SER A 1 88 ? 3.554 6.398 -5.074 1.00 98.50 88 SER A N 1
ATOM 691 C CA . SER A 1 88 ? 2.392 7.270 -5.268 1.00 98.50 88 SER A CA 1
ATOM 692 C C . SER A 1 88 ? 1.462 6.796 -6.379 1.00 98.50 88 SER A C 1
ATOM 694 O O . SER A 1 88 ? 0.246 6.781 -6.199 1.00 98.50 88 SER A O 1
ATOM 696 N N . LYS A 1 89 ? 2.023 6.364 -7.512 1.00 98.50 89 LYS A N 1
ATOM 697 C CA . LYS A 1 89 ? 1.241 5.792 -8.608 1.00 98.50 89 LYS A CA 1
ATOM 698 C C . LYS A 1 89 ? 0.607 4.477 -8.166 1.00 98.50 89 LYS A C 1
ATOM 700 O O . LYS A 1 89 ? -0.583 4.278 -8.389 1.00 98.50 89 LYS A O 1
ATOM 705 N N . ARG A 1 90 ? 1.371 3.621 -7.481 1.00 98.12 90 ARG A N 1
ATOM 706 C CA . ARG A 1 90 ? 0.860 2.335 -6.996 1.00 98.12 90 ARG A CA 1
ATOM 707 C C . ARG A 1 90 ? -0.253 2.498 -5.959 1.00 98.12 90 ARG A C 1
ATOM 709 O O . ARG A 1 90 ? -1.236 1.768 -6.012 1.00 98.12 90 ARG A O 1
ATOM 716 N N . ALA A 1 91 ? -0.132 3.463 -5.049 1.00 98.50 91 ALA A N 1
ATOM 717 C CA . ALA A 1 91 ? -1.168 3.774 -4.067 1.00 98.50 91 ALA A CA 1
ATOM 718 C C . ALA A 1 91 ? -2.474 4.247 -4.724 1.00 98.50 91 ALA A C 1
ATOM 720 O O . ALA A 1 91 ? -3.552 3.828 -4.303 1.00 98.50 91 ALA A O 1
ATOM 721 N N . ASN A 1 92 ? -2.393 5.064 -5.780 1.00 98.50 92 ASN A N 1
ATOM 722 C CA . ASN A 1 92 ? -3.574 5.487 -6.537 1.00 98.50 92 ASN A CA 1
ATOM 723 C C . ASN A 1 92 ? -4.261 4.298 -7.225 1.00 98.50 92 ASN A C 1
ATOM 725 O O . ASN A 1 92 ? -5.465 4.124 -7.063 1.00 98.50 92 ASN A O 1
ATOM 729 N N . GLU A 1 93 ? -3.498 3.436 -7.905 1.00 97.81 93 GLU A N 1
ATOM 730 C CA . GLU A 1 93 ? -4.030 2.216 -8.537 1.00 97.81 93 GLU A CA 1
ATOM 731 C C . GLU A 1 93 ? -4.738 1.311 -7.514 1.00 97.81 93 GLU A C 1
ATOM 733 O O . GLU A 1 93 ? -5.881 0.905 -7.720 1.00 97.81 93 GLU A O 1
ATOM 738 N N . LEU A 1 94 ? -4.092 1.048 -6.372 1.00 98.12 94 LEU A N 1
ATOM 739 C CA . LEU A 1 94 ? -4.683 0.255 -5.290 1.00 98.12 94 LEU A CA 1
ATOM 740 C C . LEU A 1 94 ? -5.946 0.911 -4.724 1.00 98.12 94 LEU A C 1
ATOM 742 O O . LEU A 1 94 ? -6.893 0.209 -4.372 1.00 98.12 94 LEU A O 1
ATOM 746 N N . SER A 1 95 ? -5.978 2.243 -4.650 1.00 97.56 95 SER A N 1
ATOM 747 C CA . SER A 1 95 ? -7.151 2.972 -4.164 1.00 97.56 95 SER A CA 1
ATOM 748 C C . SER A 1 95 ? -8.355 2.783 -5.082 1.00 97.56 95 SER A C 1
ATOM 750 O O . SER A 1 95 ? -9.458 2.512 -4.606 1.00 97.56 95 SER A O 1
ATOM 752 N N . GLU A 1 96 ? -8.138 2.874 -6.395 1.00 97.38 96 GLU A N 1
ATOM 753 C CA . GLU A 1 96 ? -9.171 2.640 -7.408 1.00 97.38 96 GLU A CA 1
ATOM 754 C C . GLU A 1 96 ? -9.673 1.191 -7.373 1.00 97.38 96 GLU A C 1
ATOM 756 O O . GLU A 1 96 ? -10.878 0.950 -7.366 1.00 97.38 96 GLU A O 1
ATOM 761 N N . GLN A 1 97 ? -8.759 0.222 -7.281 1.00 97.00 97 GLN A N 1
ATOM 762 C CA . GLN A 1 97 ? -9.095 -1.205 -7.288 1.00 97.00 97 GLN A CA 1
ATOM 763 C C . GLN A 1 97 ? -9.833 -1.662 -6.020 1.00 97.00 97 GLN A C 1
ATOM 765 O O . GLN A 1 97 ? -10.690 -2.544 -6.086 1.00 97.00 97 GLN A O 1
ATOM 770 N N . LEU A 1 98 ? -9.499 -1.095 -4.857 1.00 96.94 98 LEU A N 1
ATOM 771 C CA . LEU A 1 98 ? -10.022 -1.536 -3.555 1.00 96.94 98 LEU A CA 1
ATOM 772 C C . LEU A 1 98 ? -11.155 -0.645 -3.028 1.00 96.94 98 LEU A C 1
ATOM 774 O O . LEU A 1 98 ? -11.848 -1.024 -2.079 1.00 96.94 98 LEU A O 1
ATOM 778 N N . GLY A 1 99 ? -11.374 0.519 -3.645 1.00 95.19 99 GLY A N 1
ATOM 779 C CA . GLY A 1 99 ? -12.422 1.463 -3.259 1.00 95.19 99 GLY A CA 1
ATOM 780 C C . GLY A 1 99 ? -12.193 2.094 -1.883 1.00 95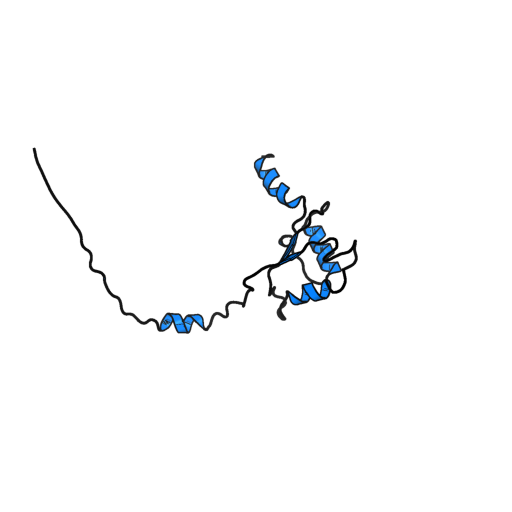.19 99 GLY A C 1
ATOM 781 O O . GLY A 1 99 ? -13.156 2.404 -1.184 1.00 95.19 99 GLY A O 1
ATOM 782 N N . VAL A 1 100 ? -10.932 2.241 -1.470 1.00 95.06 100 VAL A N 1
ATOM 783 C CA . VAL A 1 100 ? -10.515 2.913 -0.229 1.00 95.06 100 VAL A CA 1
ATOM 784 C C . VAL A 1 100 ? -9.323 3.819 -0.512 1.00 95.06 100 VAL A C 1
ATOM 786 O O . VAL A 1 100 ? -8.547 3.554 -1.422 1.00 95.06 100 VAL A O 1
ATOM 789 N N . LYS A 1 101 ? -9.141 4.888 0.266 1.00 95.19 101 LYS A N 1
ATOM 790 C CA . LYS A 1 101 ? -7.993 5.785 0.090 1.00 95.19 101 LYS A CA 1
ATOM 791 C C . LYS A 1 101 ? -6.723 5.153 0.660 1.00 95.19 101 LYS A C 1
ATOM 793 O O . LYS A 1 101 ? -6.592 5.048 1.878 1.00 95.19 101 LYS A O 1
ATOM 798 N N . ILE A 1 102 ? -5.776 4.823 -0.212 1.00 96.69 102 ILE A N 1
ATOM 799 C CA . ILE A 1 102 ? -4.438 4.346 0.146 1.00 96.69 102 ILE A CA 1
ATOM 800 C C . ILE A 1 102 ? -3.432 5.482 -0.034 1.00 96.69 102 ILE A C 1
ATOM 802 O O . ILE A 1 102 ? -3.379 6.131 -1.078 1.00 96.69 102 ILE A O 1
ATOM 806 N N . LEU A 1 103 ? -2.627 5.739 0.995 1.00 97.00 103 LEU A N 1
ATOM 807 C CA . LEU A 1 103 ? -1.567 6.743 0.932 1.00 97.00 103 LEU A CA 1
ATOM 808 C C . LEU A 1 103 ? -0.269 6.147 0.363 1.00 97.00 103 LEU A C 1
ATOM 810 O O . LEU A 1 103 ? 0.022 4.979 0.621 1.00 97.00 103 LEU A O 1
ATOM 814 N N . PRO A 1 104 ? 0.582 6.945 -0.314 1.00 98.19 104 PRO A N 1
ATOM 815 C CA . PRO A 1 104 ? 1.893 6.479 -0.778 1.00 98.19 104 PRO A CA 1
ATOM 816 C C . PRO A 1 104 ? 2.771 5.920 0.352 1.00 98.19 104 PRO A C 1
ATOM 818 O O . PRO A 1 104 ? 3.505 4.963 0.151 1.00 98.19 104 PRO A O 1
ATOM 821 N N . SER A 1 105 ? 2.661 6.474 1.565 1.00 96.88 105 SER A N 1
ATOM 822 C CA . SER A 1 105 ? 3.383 6.001 2.756 1.00 96.88 105 SER A CA 1
ATOM 823 C C . SER A 1 105 ? 2.940 4.621 3.250 1.00 96.88 105 SER A C 1
ATOM 825 O O . SER A 1 105 ? 3.625 4.025 4.076 1.00 96.88 105 SER A O 1
ATOM 827 N N . GLN A 1 106 ? 1.806 4.114 2.765 1.00 97.81 106 GLN A N 1
ATOM 828 C CA . GLN A 1 106 ? 1.310 2.774 3.064 1.00 97.81 106 GLN A CA 1
ATOM 829 C C . GLN A 1 106 ? 1.760 1.747 2.024 1.00 97.81 106 GLN A C 1
ATOM 831 O O . GLN A 1 106 ? 1.297 0.616 2.079 1.00 97.81 106 GLN A O 1
ATOM 836 N N . VAL A 1 107 ? 2.614 2.105 1.064 1.00 98.44 107 VAL A N 1
ATOM 837 C CA . VAL A 1 107 ? 3.076 1.194 0.013 1.00 98.44 107 VAL A CA 1
ATOM 838 C C . VAL A 1 107 ? 4.592 1.059 0.095 1.00 98.44 107 VAL A C 1
ATOM 840 O O . VAL A 1 107 ? 5.321 2.030 -0.080 1.00 98.44 107 VAL A O 1
ATOM 843 N N . LEU A 1 108 ? 5.059 -0.162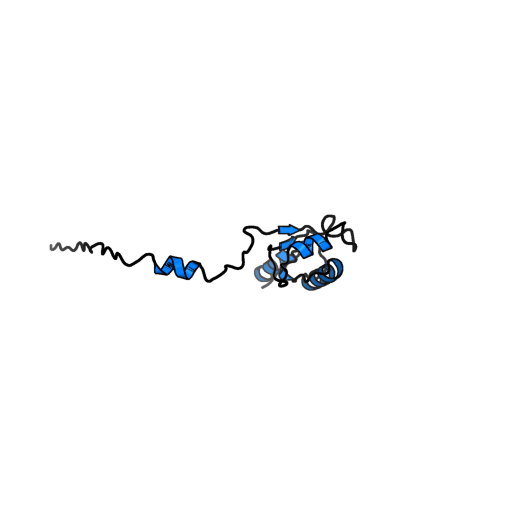 0.349 1.00 98.19 108 LEU A N 1
ATOM 844 C CA . LEU A 1 108 ? 6.463 -0.552 0.312 1.00 98.19 108 LEU A CA 1
ATOM 845 C C . LEU A 1 108 ? 6.661 -1.582 -0.800 1.00 98.19 108 LEU A C 1
ATOM 847 O O . LEU A 1 108 ? 6.116 -2.686 -0.762 1.00 98.19 108 LEU A O 1
ATOM 851 N N . GLN A 1 109 ? 7.437 -1.189 -1.801 1.00 98.19 109 GLN A N 1
ATOM 852 C CA . GLN A 1 109 ? 7.796 -1.992 -2.964 1.00 98.19 109 GLN A CA 1
ATOM 853 C C . GLN A 1 109 ? 9.245 -2.468 -2.835 1.00 98.19 109 GLN A C 1
ATOM 855 O O . GLN A 1 109 ? 10.023 -1.916 -2.052 1.00 98.19 109 GLN A O 1
ATOM 860 N N . GLY A 1 110 ? 9.644 -3.448 -3.647 1.00 97.69 110 GLY A N 1
ATOM 861 C CA . GLY A 1 110 ? 10.987 -4.033 -3.578 1.00 97.69 110 GLY A CA 1
ATOM 862 C C . GLY A 1 110 ? 12.116 -3.004 -3.739 1.00 97.69 110 GLY A C 1
ATOM 863 O O . GLY A 1 110 ? 13.196 -3.174 -3.181 1.00 97.69 110 GLY A O 1
ATOM 864 N N . HIS A 1 111 ? 11.857 -1.899 -4.448 1.00 96.31 111 HIS A N 1
ATOM 865 C CA . HIS A 1 111 ? 12.817 -0.810 -4.647 1.00 96.31 111 HIS A CA 1
ATOM 866 C C . HIS A 1 111 ? 12.739 0.321 -3.613 1.00 96.31 111 HIS A C 1
ATOM 868 O O . HIS A 1 111 ? 13.640 1.160 -3.585 1.00 96.31 111 HIS A O 1
ATOM 874 N N . SER A 1 112 ? 11.708 0.381 -2.765 1.00 96.12 112 SER A N 1
ATOM 875 C CA . SER A 1 112 ? 11.528 1.487 -1.812 1.00 96.12 112 SER A CA 1
ATOM 876 C C . SER A 1 112 ? 12.736 1.709 -0.882 1.00 96.12 112 SER A C 1
ATOM 878 O O . SER A 1 112 ? 13.097 2.869 -0.662 1.00 96.12 112 SER A O 1
ATOM 880 N N . PRO A 1 113 ? 13.437 0.664 -0.382 1.00 93.62 113 PRO A N 1
ATOM 881 C CA . PRO A 1 113 ? 14.624 0.853 0.457 1.00 93.62 113 PRO A CA 1
ATOM 882 C C . PRO A 1 113 ? 15.788 1.577 -0.233 1.00 93.62 113 PRO A C 1
ATOM 884 O O . PRO A 1 113 ? 16.621 2.169 0.449 1.00 93.62 113 PRO A O 1
ATOM 887 N N . PHE A 1 114 ? 15.863 1.583 -1.569 1.00 92.69 114 PHE A N 1
ATOM 888 C CA . PHE A 1 114 ? 16.966 2.244 -2.277 1.00 92.69 114 PHE A CA 1
ATOM 889 C C . PHE A 1 114 ? 16.945 3.769 -2.145 1.00 92.69 114 PHE A C 1
ATOM 891 O O . PHE A 1 114 ? 17.983 4.402 -2.325 1.00 92.69 114 PHE A O 1
ATOM 898 N N . LYS A 1 115 ? 15.812 4.363 -1.754 1.00 87.94 115 LYS A N 1
ATOM 899 C CA . LYS A 1 115 ? 15.698 5.810 -1.542 1.00 87.94 115 LYS A CA 1
ATOM 900 C C . LYS A 1 115 ? 16.619 6.328 -0.430 1.00 87.94 115 LYS A C 1
ATOM 902 O O . LYS A 1 115 ? 17.203 7.395 -0.570 1.00 87.94 115 LYS A O 1
ATOM 907 N N . SER A 1 116 ? 16.791 5.576 0.659 1.00 84.75 116 SER A N 1
ATOM 908 C CA . SER A 1 116 ? 17.730 5.965 1.725 1.00 84.75 116 SER A CA 1
ATOM 909 C C . SER A 1 116 ? 19.185 5.665 1.354 1.00 84.75 116 SER A C 1
ATOM 911 O O . SER A 1 116 ? 20.109 6.292 1.867 1.00 84.75 116 SER A O 1
ATOM 913 N N . LEU A 1 117 ? 19.409 4.720 0.437 1.00 85.38 117 LEU A N 1
ATOM 914 C CA . LEU A 1 117 ? 20.745 4.375 -0.042 1.00 85.38 117 LEU A CA 1
ATOM 915 C C . LEU A 1 117 ? 21.280 5.406 -1.039 1.00 85.38 117 LEU A C 1
ATOM 917 O O . LEU A 1 117 ? 22.479 5.674 -1.020 1.00 85.38 117 LEU A O 1
ATOM 921 N N . SER A 1 118 ? 20.424 6.041 -1.847 1.00 79.38 118 SER A N 1
ATOM 922 C CA . SER A 1 118 ? 20.863 7.147 -2.707 1.00 79.38 118 SER A CA 1
ATOM 923 C C . SER A 1 118 ? 21.431 8.312 -1.902 1.00 79.38 118 SER A C 1
ATOM 925 O O . SER A 1 118 ? 22.449 8.872 -2.285 1.00 79.38 118 SER A O 1
ATOM 927 N N . GLU A 1 119 ? 20.848 8.629 -0.747 1.00 77.94 119 GLU A N 1
ATOM 928 C CA . GLU A 1 119 ? 21.362 9.693 0.127 1.00 77.94 119 GLU A CA 1
ATOM 929 C C . GLU A 1 119 ? 22.723 9.340 0.744 1.00 77.94 119 GLU A C 1
ATOM 931 O O . GLU A 1 119 ? 23.514 10.227 1.046 1.00 77.94 119 GLU A O 1
ATOM 936 N N . ARG A 1 120 ? 23.007 8.045 0.928 1.00 77.94 120 ARG A N 1
ATOM 937 C CA . ARG A 1 120 ? 24.237 7.562 1.568 1.00 77.94 120 ARG A CA 1
ATOM 938 C C . ARG A 1 120 ? 25.406 7.369 0.603 1.00 77.94 120 ARG A C 1
ATOM 940 O O . ARG A 1 120 ? 26.551 7.434 1.039 1.00 77.94 120 ARG A O 1
ATOM 947 N N . TYR A 1 121 ? 25.123 7.036 -0.654 1.00 77.12 121 TYR A N 1
ATOM 948 C CA . TYR A 1 121 ? 26.141 6.595 -1.613 1.00 77.12 121 TYR A CA 1
ATOM 949 C C . TYR A 1 121 ? 26.199 7.427 -2.900 1.00 77.12 121 TYR A C 1
ATOM 951 O O . TYR A 1 121 ? 27.107 7.209 -3.699 1.00 77.12 121 TYR A O 1
ATOM 959 N N . LEU A 1 122 ? 25.243 8.334 -3.133 1.00 68.31 122 LEU A N 1
ATOM 960 C CA . LEU A 1 122 ? 25.194 9.193 -4.328 1.00 68.31 122 LEU A CA 1
ATOM 961 C C . LEU A 1 122 ? 25.297 10.696 -3.999 1.00 68.31 122 LEU A C 1
ATOM 963 O O . LEU A 1 122 ? 25.140 11.521 -4.899 1.00 68.31 122 LEU A O 1
ATOM 967 N N . LEU A 1 123 ? 25.583 11.035 -2.738 1.00 55.50 123 LEU A N 1
ATOM 968 C CA . LEU A 1 123 ? 26.031 12.348 -2.258 1.00 55.50 123 LEU A CA 1
ATOM 969 C C . LEU A 1 123 ? 27.428 12.201 -1.644 1.00 55.50 123 LEU A C 1
ATOM 971 O O . LEU A 1 123 ? 28.182 13.196 -1.691 1.00 55.50 123 LEU A O 1
#